Protein AF-A0A841F207-F1 (afdb_monomer_lite)

pLDDT: mean 71.04, std 16.85, range [29.72, 92.31]

Secondary structure (DSSP, 8-state):
--------EEEEE-TTS-EEEEEEEEEEEETTEEEEEEE-SS-EEEEEEEE-SS-EEEEEPPHHHHHHHHHHHT--SPEE----EEEEEEEEEEEEE-TTS-EEEEEE-SSS------HHHHTTTGGGG-

Structure (mmCIF, N/CA/C/O backbone):
data_AF-A0A841F207-F1
#
_entry.id   AF-A0A841F207-F1
#
loop_
_atom_site.group_PDB
_atom_site.id
_atom_site.type_symbol
_atom_site.label_atom_id
_atom_site.label_alt_id
_atom_site.label_comp_id
_atom_site.label_asym_id
_atom_site.label_entity_id
_atom_site.label_seq_id
_atom_site.pdbx_PDB_ins_code
_atom_site.Cartn_x
_atom_site.Cartn_y
_atom_site.Cartn_z
_atom_site.occupancy
_atom_site.B_iso_or_equiv
_atom_site.auth_seq_id
_atom_site.auth_comp_id
_atom_site.auth_asym_id
_atom_site.auth_atom_id
_atom_site.pdbx_PDB_model_num
ATOM 1 N N . MET A 1 1 ? -7.612 -12.388 -26.708 1.00 29.72 1 MET A N 1
ATOM 2 C CA . MET A 1 1 ? -6.702 -13.230 -25.901 1.00 29.72 1 MET A CA 1
ATOM 3 C C . MET A 1 1 ? -5.503 -12.346 -25.600 1.00 29.72 1 MET A C 1
ATOM 5 O O . MET A 1 1 ? -4.810 -12.011 -26.538 1.00 29.72 1 MET A O 1
ATOM 9 N N . GLY A 1 2 ? -5.261 -11.769 -24.435 1.00 37.12 2 GLY A N 1
ATOM 10 C CA . GLY A 1 2 ? -5.820 -11.915 -23.104 1.00 37.12 2 GLY A CA 1
ATOM 11 C C . GLY A 1 2 ? -4.661 -11.665 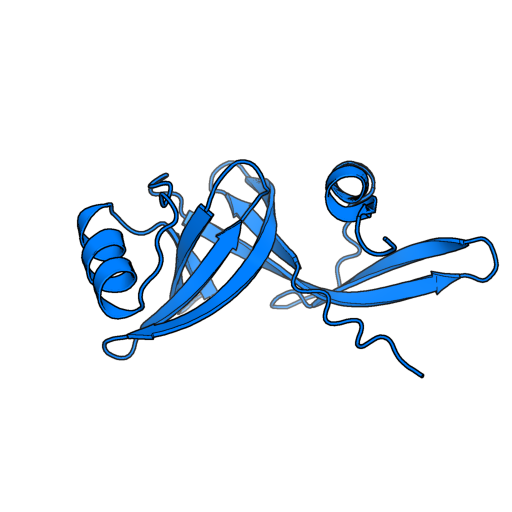-22.143 1.00 37.12 2 GLY A C 1
ATOM 12 O O . GLY A 1 2 ? -3.992 -12.616 -21.784 1.00 37.12 2 GLY A O 1
ATOM 13 N N . SER A 1 3 ? -4.407 -10.415 -21.762 1.00 33.59 3 SER A N 1
ATOM 14 C CA . SER A 1 3 ? -3.782 -10.111 -20.474 1.00 33.59 3 SER A CA 1
ATOM 15 C C . SER A 1 3 ? -4.273 -8.736 -20.032 1.00 33.59 3 SER A C 1
ATOM 17 O O . SER A 1 3 ? -4.023 -7.699 -20.643 1.00 33.59 3 SER A O 1
ATOM 19 N N . HIS A 1 4 ? -5.108 -8.744 -19.000 1.00 37.94 4 HIS A N 1
ATOM 20 C CA . HIS A 1 4 ? -5.429 -7.536 -18.269 1.00 37.94 4 HIS A CA 1
ATOM 21 C C . HIS A 1 4 ? -4.155 -7.139 -17.520 1.00 37.94 4 HIS A C 1
ATOM 23 O O . HIS A 1 4 ? -3.898 -7.682 -16.449 1.00 37.94 4 HIS A O 1
ATOM 29 N N . ASN A 1 5 ? -3.362 -6.217 -18.073 1.00 42.09 5 ASN A N 1
ATOM 30 C CA . ASN A 1 5 ? -2.309 -5.521 -17.329 1.00 42.09 5 ASN A CA 1
ATOM 31 C C . ASN A 1 5 ? -2.973 -4.667 -16.237 1.00 42.09 5 ASN A C 1
ATOM 33 O O . ASN A 1 5 ? -3.145 -3.461 -16.386 1.00 42.09 5 ASN A O 1
ATOM 37 N N . LYS A 1 6 ? -3.417 -5.300 -15.149 1.00 48.22 6 LYS A N 1
ATOM 38 C CA . LYS A 1 6 ? -3.763 -4.618 -13.903 1.00 48.22 6 LYS A CA 1
ATOM 39 C C . LYS A 1 6 ? -2.505 -4.580 -13.065 1.00 48.22 6 LYS A C 1
ATOM 41 O O . LYS A 1 6 ? -2.286 -5.433 -12.208 1.00 48.22 6 LYS A O 1
ATOM 46 N N . VAL A 1 7 ? -1.637 -3.635 -13.394 1.00 55.34 7 VAL A N 1
ATOM 47 C CA . VAL A 1 7 ? -0.453 -3.426 -12.584 1.00 55.34 7 VAL A CA 1
ATOM 48 C C . VAL A 1 7 ? -0.888 -2.689 -11.323 1.00 55.34 7 VAL A C 1
ATOM 50 O O . VAL A 1 7 ? -1.360 -1.562 -11.382 1.00 55.34 7 VAL A O 1
ATOM 53 N N . ASN A 1 8 ? -0.792 -3.373 -10.188 1.00 72.56 8 ASN A N 1
ATOM 54 C CA . ASN A 1 8 ? -1.279 -2.920 -8.889 1.00 72.56 8 ASN A CA 1
ATOM 55 C C . ASN A 1 8 ? -0.112 -2.425 -8.015 1.00 72.56 8 ASN A C 1
ATOM 57 O O . ASN A 1 8 ? -0.064 -2.768 -6.841 1.00 72.56 8 ASN A O 1
ATOM 61 N N . LEU A 1 9 ? 0.876 -1.705 -8.562 1.00 78.94 9 LEU A N 1
ATOM 62 C CA . LEU A 1 9 ? 2.000 -1.223 -7.746 1.00 78.94 9 LEU A CA 1
ATOM 63 C C . LEU A 1 9 ? 1.702 0.143 -7.132 1.00 78.94 9 LEU A C 1
ATOM 65 O O . LEU A 1 9 ? 1.203 1.056 -7.794 1.00 78.94 9 LEU A O 1
ATOM 69 N N . LEU A 1 10 ? 2.058 0.271 -5.863 1.00 82.50 10 LEU A N 1
ATOM 70 C CA . LEU A 1 10 ? 1.974 1.477 -5.065 1.00 82.50 10 LEU A CA 1
ATOM 71 C C . LEU A 1 10 ? 3.385 1.883 -4.655 1.00 82.50 10 LEU A C 1
ATOM 73 O O . LEU A 1 10 ? 4.078 1.137 -3.964 1.00 82.50 10 LEU A O 1
ATOM 77 N N . VAL A 1 11 ? 3.802 3.074 -5.073 1.00 81.38 11 VAL A N 1
ATOM 78 C CA . VAL A 1 11 ? 5.073 3.662 -4.653 1.00 81.38 11 VAL A CA 1
ATOM 79 C C . VAL A 1 11 ? 4.793 4.683 -3.565 1.00 81.38 11 VAL A C 1
ATOM 81 O O . VAL A 1 11 ? 4.019 5.629 -3.752 1.00 81.38 11 VAL A O 1
ATOM 84 N N . LEU A 1 12 ? 5.445 4.480 -2.430 1.00 85.06 12 LEU A N 1
ATOM 85 C CA . LEU A 1 12 ? 5.332 5.283 -1.225 1.00 85.06 12 LEU A CA 1
ATOM 86 C C . LEU A 1 12 ? 6.692 5.875 -0.865 1.00 85.06 12 LEU A C 1
ATOM 88 O O . LEU A 1 12 ? 7.734 5.317 -1.203 1.00 85.06 12 LEU A O 1
ATOM 92 N N . ILE A 1 13 ? 6.682 7.010 -0.177 1.00 84.81 13 ILE A N 1
ATOM 93 C CA . ILE A 1 13 ? 7.858 7.558 0.497 1.00 84.81 13 ILE A CA 1
ATOM 94 C C . ILE A 1 13 ? 7.565 7.573 1.988 1.00 84.81 13 ILE A C 1
ATOM 96 O O . ILE A 1 13 ? 6.526 8.093 2.400 1.00 84.81 13 ILE A O 1
ATOM 100 N N . ASP A 1 14 ? 8.468 6.994 2.771 1.00 86.31 14 ASP A N 1
ATOM 101 C CA . ASP A 1 14 ? 8.408 7.061 4.227 1.00 86.31 14 ASP A CA 1
ATOM 102 C C . ASP A 1 14 ? 8.900 8.416 4.770 1.00 86.31 14 ASP A C 1
ATOM 104 O O . ASP A 1 14 ? 9.304 9.326 4.037 1.00 86.31 14 ASP A O 1
ATOM 108 N N . GLU A 1 15 ? 8.860 8.560 6.090 1.00 82.88 15 GLU A N 1
ATOM 109 C CA . GLU A 1 15 ? 9.312 9.757 6.802 1.00 82.88 15 GLU A CA 1
ATOM 110 C C . GLU A 1 15 ? 10.805 10.084 6.618 1.00 82.88 15 GLU A C 1
ATOM 112 O O . GLU A 1 15 ? 11.211 11.228 6.837 1.00 82.88 15 GLU A O 1
ATOM 117 N N . TRP A 1 16 ? 11.623 9.126 6.175 1.00 85.75 16 TRP A N 1
ATOM 118 C CA . TRP A 1 16 ? 13.055 9.307 5.925 1.00 85.75 16 TRP A CA 1
ATOM 119 C C . TRP A 1 16 ? 13.365 9.590 4.454 1.00 85.75 16 TRP A C 1
ATOM 121 O O . TRP A 1 16 ? 14.530 9.580 4.053 1.00 85.75 16 TRP A O 1
ATOM 131 N N . LEU A 1 17 ? 12.336 9.883 3.650 1.00 79.81 17 LEU A N 1
ATOM 132 C CA . LEU A 1 17 ? 12.433 10.122 2.209 1.00 79.81 17 LEU A CA 1
ATOM 133 C C . LEU A 1 17 ? 12.889 8.887 1.415 1.00 79.81 17 LEU A C 1
ATOM 135 O O . LEU A 1 17 ? 13.342 9.014 0.274 1.00 79.81 17 LEU A O 1
ATOM 139 N N . ILE A 1 18 ? 12.753 7.690 1.989 1.00 81.75 18 ILE A N 1
ATOM 140 C CA . ILE A 1 18 ? 13.100 6.441 1.319 1.00 81.75 18 ILE A CA 1
ATOM 141 C C . ILE A 1 18 ? 11.883 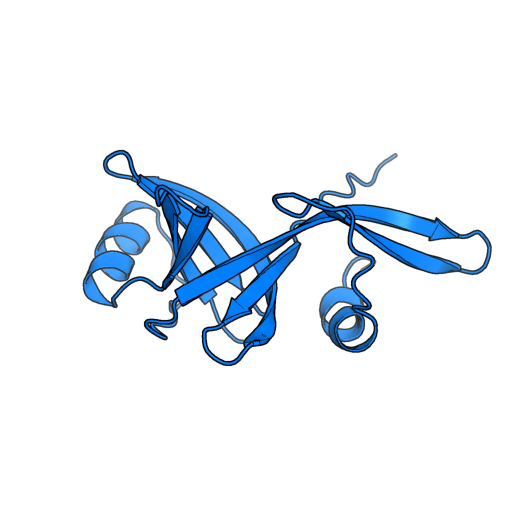5.951 0.539 1.00 81.75 18 ILE A C 1
ATOM 143 O O . ILE A 1 18 ? 10.766 5.872 1.052 1.00 81.75 18 ILE A O 1
ATOM 147 N N . ARG A 1 19 ? 12.110 5.611 -0.733 1.00 83.38 19 ARG A N 1
ATOM 148 C CA . ARG A 1 19 ? 11.075 5.036 -1.594 1.00 83.38 19 ARG A CA 1
ATOM 149 C C . ARG A 1 19 ? 10.845 3.572 -1.240 1.00 83.38 19 ARG A C 1
ATOM 151 O O . ARG A 1 19 ? 11.789 2.787 -1.163 1.00 83.38 19 ARG A O 1
ATOM 158 N N . LYS A 1 20 ? 9.576 3.219 -1.089 1.00 84.31 20 LYS A N 1
ATOM 159 C CA . LYS A 1 20 ? 9.075 1.865 -0.881 1.00 84.31 20 LYS A CA 1
ATOM 160 C C . LYS A 1 20 ? 8.132 1.519 -2.022 1.00 84.31 20 LYS A C 1
ATOM 162 O O . LYS A 1 20 ? 7.341 2.359 -2.453 1.00 84.31 20 LYS A O 1
ATOM 167 N N . VAL A 1 21 ? 8.238 0.300 -2.528 1.00 83.12 21 VAL A N 1
ATOM 168 C CA . VAL A 1 21 ? 7.396 -0.198 -3.613 1.00 83.12 21 VAL A CA 1
ATOM 169 C C . VAL A 1 21 ? 6.636 -1.384 -3.073 1.00 83.12 21 VAL A C 1
ATOM 171 O O . VAL A 1 21 ? 7.242 -2.334 -2.596 1.00 83.12 21 VAL A O 1
ATOM 174 N N . PHE A 1 22 ? 5.319 -1.316 -3.169 1.00 86.19 22 PHE A N 1
ATOM 175 C CA . PHE A 1 22 ? 4.447 -2.392 -2.751 1.00 86.19 22 PHE A CA 1
ATOM 176 C C . PHE A 1 22 ? 3.536 -2.814 -3.890 1.00 86.19 22 PHE A C 1
ATOM 178 O O . PHE A 1 22 ? 3.190 -2.020 -4.767 1.00 86.19 22 PHE A O 1
ATOM 185 N N . ARG A 1 23 ? 3.063 -4.051 -3.830 1.00 84.94 23 ARG A N 1
ATOM 186 C CA . ARG A 1 23 ? 1.900 -4.510 -4.574 1.00 84.94 23 ARG A CA 1
ATOM 187 C C . ARG A 1 23 ? 0.650 -4.319 -3.728 1.00 84.94 23 ARG A C 1
ATOM 189 O O . ARG A 1 23 ? 0.628 -4.665 -2.556 1.00 84.94 23 ARG A O 1
ATOM 196 N N . ILE A 1 24 ? -0.410 -3.807 -4.338 1.00 84.12 24 ILE A N 1
ATOM 197 C CA . ILE A 1 24 ? -1.740 -3.741 -3.746 1.00 84.12 24 ILE A CA 1
ATOM 198 C C . ILE A 1 24 ? -2.397 -5.106 -3.917 1.00 84.12 24 ILE A C 1
ATOM 200 O O . ILE A 1 24 ? -2.691 -5.532 -5.041 1.00 84.12 24 ILE A O 1
ATOM 204 N N . ASP A 1 25 ? -2.640 -5.769 -2.792 1.00 84.88 25 ASP A N 1
ATOM 205 C CA . ASP A 1 25 ? -3.397 -7.014 -2.744 1.00 84.88 25 ASP A CA 1
ATOM 206 C C . ASP A 1 25 ? -4.901 -6.726 -2.758 1.00 84.88 25 ASP A C 1
ATOM 208 O O . ASP A 1 25 ? -5.648 -7.250 -3.589 1.00 84.88 25 ASP A O 1
ATOM 212 N N . ARG A 1 26 ? -5.353 -5.826 -1.873 1.00 83.69 26 ARG A N 1
ATOM 213 C CA . ARG A 1 26 ? -6.782 -5.585 -1.661 1.00 83.69 26 ARG A CA 1
ATOM 214 C C . ARG A 1 26 ? -7.084 -4.160 -1.217 1.00 83.69 26 ARG A C 1
ATOM 216 O O . ARG A 1 26 ? -6.381 -3.586 -0.394 1.00 83.69 26 ARG A O 1
ATOM 223 N N . TYR A 1 27 ? -8.203 -3.628 -1.705 1.00 84.06 27 TYR A N 1
ATOM 224 C CA . TYR A 1 27 ? -8.831 -2.420 -1.166 1.00 84.06 27 TYR A CA 1
ATOM 225 C C . TYR A 1 27 ? -9.950 -2.808 -0.204 1.00 84.06 27 TYR A C 1
ATOM 227 O O . TYR A 1 27 ? -10.770 -3.673 -0.518 1.00 84.06 27 TYR A O 1
ATOM 235 N N . ILE A 1 28 ? -9.997 -2.165 0.957 1.00 84.31 28 ILE A N 1
ATOM 236 C CA . ILE A 1 28 ? -10.917 -2.497 2.046 1.00 84.31 28 ILE A CA 1
ATOM 237 C C . ILE A 1 28 ? -11.628 -1.216 2.490 1.00 84.31 28 ILE A C 1
ATOM 239 O O . ILE A 1 28 ? -11.012 -0.159 2.615 1.00 84.31 28 ILE A O 1
ATOM 243 N N . SER A 1 29 ? -12.935 -1.300 2.742 1.00 82.38 29 SER A N 1
ATOM 244 C CA . SER A 1 29 ? -13.706 -0.220 3.363 1.00 82.38 29 SER A CA 1
ATOM 245 C C . SER A 1 29 ? -14.292 -0.714 4.679 1.00 82.38 29 SER A C 1
ATOM 247 O O . SER A 1 29 ? -14.980 -1.734 4.705 1.00 82.38 29 SER A O 1
ATOM 249 N N . TYR A 1 30 ? -14.000 -0.008 5.771 1.00 82.69 30 TYR A N 1
ATOM 250 C CA . TYR A 1 30 ? -14.436 -0.376 7.119 1.00 82.69 30 TYR A CA 1
ATOM 251 C C . TYR A 1 30 ? -14.690 0.876 7.961 1.00 82.69 30 TYR A C 1
ATOM 253 O O . TYR A 1 30 ? -13.880 1.798 7.948 1.00 82.69 30 TYR A O 1
ATOM 261 N N . LYS A 1 31 ? -15.827 0.937 8.671 1.00 85.75 31 LYS A N 1
ATOM 262 C CA . LYS A 1 31 ? -16.232 2.076 9.529 1.00 85.75 31 LYS A CA 1
ATOM 263 C C . LYS A 1 31 ? -16.034 3.467 8.881 1.00 85.75 31 LYS A C 1
ATOM 265 O O . LYS A 1 31 ? -15.575 4.396 9.534 1.00 85.75 31 LYS A O 1
ATOM 270 N N . ASN A 1 32 ? -16.408 3.622 7.607 1.00 81.56 32 ASN A N 1
ATOM 271 C CA . ASN A 1 32 ? -16.232 4.851 6.804 1.00 81.56 32 ASN A CA 1
ATOM 272 C C . ASN A 1 32 ? -14.773 5.261 6.519 1.00 81.56 32 ASN A C 1
ATOM 274 O O . ASN A 1 32 ? -14.534 6.362 6.029 1.00 81.56 32 ASN A O 1
ATOM 278 N N . CYS A 1 33 ? -13.813 4.377 6.771 1.00 79.62 33 CYS A N 1
ATOM 279 C CA . CYS A 1 33 ? -12.414 4.542 6.401 1.00 79.62 33 CYS A CA 1
ATOM 280 C C . CYS A 1 33 ? -12.069 3.654 5.196 1.00 79.62 33 CYS A C 1
ATOM 282 O O . CYS A 1 33 ? -12.710 2.624 4.951 1.00 79.62 33 CYS A O 1
ATOM 284 N N . PHE A 1 34 ? -11.039 4.059 4.452 1.00 84.19 34 PHE A N 1
ATOM 285 C CA . PHE A 1 34 ? -10.474 3.291 3.345 1.00 84.19 34 PHE A CA 1
ATOM 286 C C . PHE A 1 34 ? -9.107 2.752 3.739 1.00 84.19 34 PHE A C 1
ATOM 288 O O . PHE A 1 34 ? -8.272 3.488 4.266 1.00 84.19 34 PHE A O 1
ATOM 295 N N . PHE A 1 35 ? -8.887 1.477 3.448 1.00 86.81 35 PHE A N 1
ATOM 296 C CA . PHE A 1 35 ? -7.648 0.779 3.733 1.00 86.81 35 PHE A CA 1
ATOM 297 C C . PHE A 1 35 ? -7.147 0.061 2.486 1.00 86.81 35 PHE A C 1
ATOM 299 O O . PHE A 1 35 ? -7.920 -0.300 1.591 1.00 86.81 35 PHE A O 1
ATOM 306 N N . ILE A 1 36 ? -5.842 -0.152 2.445 1.00 88.88 36 ILE A N 1
ATOM 307 C CA . ILE A 1 36 ? -5.149 -0.856 1.380 1.00 88.88 36 ILE A CA 1
ATOM 308 C C . ILE A 1 36 ? -4.263 -1.902 2.041 1.00 88.88 36 ILE A C 1
ATOM 310 O O . ILE A 1 36 ? -3.386 -1.559 2.830 1.00 88.88 36 ILE A O 1
ATOM 314 N N . LEU A 1 37 ? -4.512 -3.169 1.725 1.00 89.25 37 LEU A N 1
ATOM 315 C CA . LEU A 1 37 ? -3.581 -4.244 2.026 1.00 89.25 37 LEU A CA 1
ATOM 316 C C . LEU A 1 37 ? -2.519 -4.255 0.933 1.00 89.25 37 LEU A C 1
ATOM 318 O O . LEU A 1 37 ? -2.843 -4.389 -0.255 1.00 89.25 37 LEU A O 1
ATOM 322 N N . VAL A 1 38 ? -1.270 -4.107 1.345 1.00 90.38 38 VAL A N 1
ATOM 323 C CA . VAL A 1 38 ? -0.118 -4.082 0.456 1.00 90.38 38 VAL A CA 1
ATOM 324 C C . VAL A 1 38 ? 0.892 -5.153 0.848 1.00 90.38 38 VAL A C 1
ATOM 326 O O . VAL A 1 38 ? 0.864 -5.655 1.968 1.00 90.38 38 VAL A O 1
ATOM 329 N N . THR A 1 39 ? 1.767 -5.524 -0.079 1.00 87.25 39 THR A N 1
ATOM 330 C CA . THR A 1 39 ? 2.833 -6.500 0.160 1.00 87.25 39 THR A CA 1
ATOM 331 C C . THR A 1 39 ? 4.093 -6.152 -0.618 1.00 87.25 39 THR A C 1
ATOM 333 O O . THR A 1 39 ? 4.018 -5.604 -1.720 1.00 87.25 39 THR A O 1
ATOM 336 N N . ASP A 1 40 ? 5.240 -6.474 -0.037 1.00 82.62 40 ASP A N 1
ATOM 337 C CA . ASP A 1 40 ? 6.570 -6.425 -0.646 1.00 82.62 40 ASP A CA 1
ATOM 338 C C . ASP A 1 40 ? 7.185 -7.828 -0.813 1.00 82.62 40 ASP A C 1
ATOM 340 O O . ASP A 1 40 ? 8.400 -7.958 -0.891 1.00 82.62 40 ASP A O 1
ATOM 344 N N . GLU A 1 41 ? 6.341 -8.870 -0.882 1.00 75.19 41 GLU A N 1
ATOM 345 C CA . GLU A 1 41 ? 6.678 -10.308 -0.984 1.00 75.19 41 GLU A CA 1
ATOM 346 C C . GLU A 1 41 ? 7.215 -10.947 0.297 1.00 75.19 41 GLU A C 1
ATOM 348 O O . GLU A 1 41 ? 6.925 -12.114 0.562 1.00 75.19 41 GLU A O 1
ATOM 353 N N . GLU A 1 42 ? 7.932 -10.189 1.122 1.00 79.06 42 GLU A N 1
ATOM 354 C CA . GLU A 1 42 ? 8.383 -10.652 2.435 1.00 79.06 42 GLU A CA 1
ATOM 355 C C . GLU A 1 42 ? 7.286 -10.509 3.490 1.00 79.06 42 GLU A C 1
ATOM 357 O O . GLU A 1 42 ? 7.202 -11.311 4.423 1.00 79.06 42 GLU A O 1
ATOM 362 N N . SER A 1 43 ? 6.434 -9.492 3.349 1.00 85.75 43 SER A N 1
ATOM 363 C CA . SER A 1 43 ? 5.423 -9.180 4.345 1.00 85.75 43 SER A CA 1
ATOM 364 C C . SER A 1 43 ? 4.166 -8.537 3.777 1.00 85.75 43 SER A C 1
ATOM 366 O O . SER A 1 43 ? 4.123 -8.080 2.632 1.00 85.75 43 SER A O 1
ATOM 368 N N . PHE A 1 44 ? 3.115 -8.519 4.596 1.00 89.44 44 PHE A N 1
ATOM 369 C CA . PHE A 1 44 ? 1.891 -7.778 4.326 1.00 89.44 44 PHE A CA 1
ATOM 370 C C . PHE A 1 44 ? 1.795 -6.588 5.264 1.00 89.44 44 PHE A C 1
ATOM 372 O O . PHE A 1 44 ? 2.132 -6.692 6.434 1.00 89.44 44 PHE A O 1
ATOM 379 N N . GLU A 1 45 ? 1.280 -5.469 4.781 1.00 92.31 45 GLU A N 1
ATOM 380 C CA . GLU A 1 45 ? 1.039 -4.285 5.595 1.00 92.31 45 GLU A CA 1
ATOM 381 C C . GLU A 1 45 ? -0.342 -3.720 5.276 1.00 92.31 45 GLU A C 1
ATOM 383 O O . GLU A 1 45 ? -0.774 -3.678 4.121 1.00 92.31 45 GLU A O 1
ATOM 388 N N . LEU A 1 46 ? -1.065 -3.303 6.315 1.00 92.00 46 LEU A N 1
ATOM 389 C CA . LEU A 1 46 ? -2.389 -2.715 6.171 1.00 92.00 46 LEU A CA 1
ATOM 390 C C . LEU A 1 46 ? -2.298 -1.210 6.408 1.00 92.00 46 LEU A C 1
ATOM 392 O O . LEU A 1 46 ? -1.989 -0.753 7.510 1.00 92.00 46 LEU A O 1
ATOM 396 N N . LEU A 1 47 ? -2.580 -0.446 5.356 1.00 92.19 47 LEU A N 1
ATOM 397 C CA . LEU A 1 47 ? -2.447 1.004 5.336 1.00 92.19 47 LEU A CA 1
ATOM 398 C C . LEU A 1 47 ? -3.821 1.669 5.331 1.00 92.19 47 LEU A C 1
ATOM 400 O O . LEU A 1 47 ? -4.668 1.328 4.507 1.00 92.19 47 LEU A O 1
ATOM 404 N N . ARG A 1 48 ? -4.045 2.657 6.198 1.00 90.38 48 ARG A N 1
ATOM 405 C CA . ARG A 1 48 ? -5.239 3.516 6.184 1.00 90.38 48 ARG A CA 1
ATOM 406 C C . ARG A 1 48 ? -4.980 4.780 5.379 1.00 90.38 48 ARG A C 1
ATOM 408 O O . ARG A 1 48 ? -3.984 5.458 5.609 1.00 90.38 48 ARG A O 1
ATOM 415 N N . LEU A 1 49 ? -5.905 5.125 4.488 1.00 85.19 49 LEU A N 1
ATOM 416 C CA . LEU A 1 49 ? -5.901 6.410 3.798 1.00 85.19 49 LEU A CA 1
ATOM 417 C C . LEU A 1 49 ? -6.384 7.511 4.749 1.00 85.19 49 LEU A C 1
ATOM 419 O O . LEU A 1 49 ? -7.531 7.490 5.201 1.00 85.19 49 LEU A O 1
ATOM 423 N N . GLU A 1 50 ? -5.527 8.492 5.006 1.00 82.81 50 GLU A N 1
ATOM 424 C CA . GLU A 1 50 ? -5.851 9.706 5.747 1.00 82.81 50 GLU A CA 1
ATOM 425 C C . GLU A 1 50 ? -5.801 10.913 4.806 1.00 82.81 50 GLU A C 1
ATOM 427 O O . GLU A 1 50 ? -4.766 11.241 4.224 1.00 82.81 50 GLU A O 1
ATOM 432 N N . CYS A 1 51 ? -6.937 11.594 4.658 1.00 66.31 51 CYS A N 1
ATOM 433 C CA . CYS A 1 51 ? -7.005 12.854 3.927 1.00 66.31 51 CYS A CA 1
ATOM 434 C C . CYS A 1 51 ? -6.725 14.005 4.900 1.00 66.31 51 CYS A C 1
ATOM 436 O O . CYS A 1 51 ? -7.567 14.325 5.742 1.00 66.31 51 CYS A O 1
ATOM 438 N N . SER A 1 52 ? -5.559 14.637 4.782 1.00 62.94 52 SER A N 1
ATOM 439 C CA . SER A 1 52 ? -5.281 15.912 5.448 1.00 62.94 52 SER A CA 1
ATOM 440 C C . SER A 1 52 ? -5.620 17.088 4.524 1.00 62.94 52 SER A C 1
ATOM 442 O O . SER A 1 52 ? -5.854 16.908 3.329 1.00 62.94 52 SER A O 1
ATOM 444 N N . GLN A 1 53 ? -5.644 18.310 5.064 1.00 52.34 53 GLN A N 1
ATOM 445 C CA . GLN A 1 53 ? -5.890 19.522 4.266 1.00 52.34 53 GLN A CA 1
ATOM 446 C C . GLN A 1 53 ? -4.808 19.767 3.198 1.00 52.34 53 GLN A C 1
ATOM 448 O O . GLN A 1 53 ? -5.076 20.458 2.218 1.00 52.34 53 GLN A O 1
ATOM 453 N N . GLU A 1 54 ? -3.612 19.197 3.374 1.00 54.50 54 GLU A N 1
ATOM 454 C CA . GLU A 1 54 ? -2.446 19.461 2.524 1.00 54.50 54 GLU A CA 1
ATOM 455 C C . GLU A 1 54 ? -2.049 18.264 1.646 1.00 54.50 54 GLU A C 1
ATOM 457 O O . GLU A 1 54 ? -1.449 18.455 0.590 1.00 54.50 54 GLU A O 1
ATOM 462 N N . SER A 1 55 ? -2.382 17.028 2.041 1.00 63.53 55 SER A N 1
ATOM 463 C CA . SER A 1 55 ? -2.060 15.825 1.260 1.00 63.53 55 SER A CA 1
ATOM 464 C C . SER A 1 55 ? -2.846 14.575 1.681 1.00 63.53 55 SER A C 1
ATOM 466 O O . SER A 1 55 ? -3.349 14.478 2.804 1.00 63.53 55 SER A O 1
ATOM 468 N N . ASN A 1 56 ? -2.921 13.603 0.768 1.00 68.25 56 ASN A N 1
ATOM 469 C CA . ASN A 1 56 ? -3.367 12.244 1.070 1.00 68.25 56 ASN A CA 1
ATOM 470 C C . ASN A 1 56 ? -2.169 11.422 1.560 1.00 68.25 56 ASN A C 1
ATOM 472 O O . ASN A 1 56 ? -1.188 11.256 0.826 1.00 68.25 56 ASN A O 1
ATOM 476 N N . GLU A 1 57 ? -2.269 10.883 2.767 1.00 81.25 57 GLU A N 1
ATOM 477 C CA . GLU A 1 57 ? -1.236 10.054 3.385 1.00 81.25 57 GLU A CA 1
ATOM 478 C C . GLU A 1 57 ? -1.778 8.651 3.658 1.00 81.25 57 GLU A C 1
ATOM 480 O O . GLU A 1 57 ? -2.984 8.436 3.789 1.00 81.25 57 GLU A O 1
ATOM 485 N N . LEU A 1 58 ? -0.874 7.680 3.692 1.00 87.88 58 LEU A N 1
ATOM 486 C CA . LEU A 1 58 ? -1.169 6.298 4.035 1.00 87.88 58 LEU A CA 1
ATOM 487 C C . LEU A 1 58 ? -0.442 5.964 5.330 1.00 87.88 58 LEU A C 1
ATOM 489 O O . LEU A 1 58 ? 0.756 6.201 5.445 1.00 87.88 58 LEU A O 1
ATOM 493 N N . VAL A 1 59 ? -1.164 5.445 6.313 1.00 89.62 59 VAL A N 1
ATOM 494 C CA . VAL A 1 59 ? -0.626 5.195 7.654 1.00 89.62 59 VAL A CA 1
ATOM 495 C C . VAL A 1 59 ? -0.731 3.713 7.968 1.00 89.62 59 VAL A C 1
ATOM 497 O O . VAL A 1 59 ? -1.817 3.144 7.843 1.00 89.62 59 VAL A O 1
ATOM 500 N N . SER A 1 60 ? 0.376 3.096 8.379 1.00 91.81 60 SER A N 1
ATOM 501 C CA . SER A 1 60 ? 0.380 1.734 8.916 1.00 91.81 60 SER A CA 1
ATOM 502 C C . SER A 1 60 ? -0.542 1.654 10.117 1.00 91.81 60 SER A C 1
ATOM 504 O O . SER A 1 60 ? -0.465 2.473 11.034 1.00 91.81 60 SER A O 1
ATOM 506 N N . LEU A 1 61 ? -1.374 0.621 10.147 1.00 89.50 61 LEU A N 1
ATOM 507 C CA . LEU A 1 61 ? -2.201 0.357 11.312 1.00 89.50 61 LEU A CA 1
ATOM 508 C C . LEU A 1 61 ? -1.395 -0.177 12.492 1.00 89.50 61 LEU A C 1
ATOM 510 O O . LEU A 1 61 ? -0.344 -0.806 12.335 1.00 89.50 61 LEU A O 1
ATOM 514 N N . SER A 1 62 ? -1.941 0.067 13.681 1.00 88.75 62 SER A N 1
ATOM 515 C CA . SER A 1 62 ? -1.553 -0.646 14.892 1.00 88.75 62 SER A CA 1
ATOM 516 C C . SER A 1 62 ? -1.965 -2.123 14.819 1.00 88.75 62 SER A C 1
ATOM 518 O O . SER A 1 62 ? -2.840 -2.493 14.034 1.00 88.75 62 SER A O 1
ATOM 520 N N . ALA A 1 63 ? -1.355 -2.963 15.660 1.00 87.25 63 ALA A N 1
ATOM 521 C CA . ALA A 1 63 ? -1.684 -4.388 15.731 1.00 87.25 63 ALA A CA 1
ATOM 522 C C . ALA A 1 63 ? -3.167 -4.633 16.049 1.00 87.25 63 ALA A C 1
ATOM 524 O O . ALA A 1 63 ? -3.830 -5.396 15.357 1.00 87.25 63 ALA A O 1
ATOM 525 N N . GLU A 1 64 ? -3.707 -3.907 17.030 1.00 88.12 64 GLU A N 1
ATOM 526 C CA . GLU A 1 64 ? -5.108 -4.024 17.451 1.00 88.12 64 GLU A CA 1
ATOM 527 C C . GLU A 1 64 ? -6.090 -3.665 16.320 1.00 88.12 64 GLU A C 1
ATOM 529 O O . GLU A 1 64 ? -7.031 -4.412 16.050 1.00 88.12 64 GLU A O 1
ATOM 534 N N . GLU A 1 65 ? -5.860 -2.552 15.612 1.00 87.25 65 GLU A N 1
ATOM 535 C CA . GLU A 1 65 ? -6.710 -2.150 14.481 1.00 87.25 65 GLU A CA 1
ATOM 536 C C . GLU A 1 65 ? -6.607 -3.133 13.309 1.00 87.25 65 GLU A C 1
ATOM 538 O O . GLU A 1 65 ? -7.603 -3.409 12.636 1.00 87.25 65 GLU A O 1
ATOM 543 N N . ALA A 1 66 ? -5.406 -3.652 13.047 1.00 87.69 66 ALA A N 1
ATOM 544 C CA . ALA A 1 66 ? -5.196 -4.627 11.991 1.00 87.69 66 ALA A CA 1
ATOM 545 C C . ALA A 1 66 ? -5.914 -5.945 12.304 1.00 87.69 66 ALA A C 1
ATOM 547 O O . ALA A 1 66 ? -6.644 -6.421 11.442 1.00 87.69 66 ALA A O 1
ATOM 548 N N . GLU A 1 67 ? -5.788 -6.483 13.520 1.00 87.81 67 GLU A N 1
ATOM 549 C CA . GLU A 1 67 ? -6.486 -7.699 13.963 1.00 87.81 67 GLU A CA 1
ATOM 550 C C . GLU A 1 67 ? -8.013 -7.567 13.870 1.00 87.81 67 GLU A C 1
ATOM 552 O O . GLU A 1 67 ? -8.699 -8.489 13.412 1.00 87.81 67 GLU A O 1
ATOM 557 N N . GLU A 1 68 ? -8.569 -6.411 14.254 1.00 88.25 68 GLU A N 1
ATOM 558 C CA . GLU A 1 68 ? -10.009 -6.154 14.129 1.00 88.25 68 GLU A CA 1
ATOM 559 C C . GLU A 1 68 ? -10.463 -6.266 12.665 1.00 88.25 68 GLU A C 1
ATOM 561 O O . GLU A 1 68 ? -11.501 -6.860 12.363 1.00 88.25 68 GLU A O 1
ATOM 566 N N . ILE A 1 69 ? -9.677 -5.717 11.738 1.00 86.88 69 ILE A N 1
ATOM 567 C CA . ILE A 1 69 ? -10.016 -5.717 10.316 1.00 86.88 69 ILE A CA 1
ATOM 568 C C . ILE A 1 69 ? -9.779 -7.096 9.698 1.00 86.88 69 ILE A C 1
ATOM 570 O O . ILE A 1 69 ? -10.670 -7.599 9.012 1.00 86.88 69 ILE A O 1
ATOM 574 N N . THR A 1 70 ? -8.619 -7.719 9.930 1.00 86.44 70 THR A N 1
ATOM 575 C CA . THR A 1 70 ? -8.226 -8.996 9.310 1.00 86.44 70 THR A CA 1
ATOM 576 C C . THR A 1 70 ? -9.130 -10.144 9.737 1.00 86.44 70 THR A C 1
ATOM 578 O O . THR A 1 70 ? -9.544 -10.927 8.879 1.00 86.44 70 THR A O 1
ATOM 581 N N . SER A 1 71 ? -9.524 -10.195 11.014 1.00 84.69 71 SER A N 1
ATOM 582 C CA . SER A 1 71 ? -10.463 -11.198 11.532 1.00 84.69 71 SER A CA 1
ATOM 583 C C . SER A 1 71 ? -11.845 -11.110 10.878 1.00 84.69 71 SER A C 1
ATOM 585 O O . SER A 1 71 ? -12.480 -12.133 10.622 1.00 84.69 71 SER A O 1
ATOM 587 N N . LEU A 1 72 ? -12.301 -9.899 10.547 1.00 78.81 72 LEU A N 1
ATOM 588 C CA . LEU A 1 72 ? -13.599 -9.669 9.915 1.00 78.81 72 LEU A CA 1
ATOM 589 C C . LEU A 1 72 ? -13.604 -10.042 8.424 1.00 78.81 72 LEU A C 1
ATOM 591 O O . LEU A 1 72 ? -14.608 -10.540 7.914 1.00 78.81 72 LEU A O 1
ATOM 595 N N . ILE A 1 73 ? -12.502 -9.786 7.716 1.00 75.38 73 ILE A N 1
ATOM 596 C CA . ILE A 1 73 ? -12.407 -9.985 6.258 1.00 75.38 73 ILE A CA 1
ATOM 597 C C . ILE A 1 73 ? -11.700 -11.282 5.847 1.00 75.38 73 ILE A C 1
ATOM 599 O O . ILE A 1 73 ? -11.545 -11.528 4.647 1.00 75.38 73 ILE A O 1
ATOM 603 N N . GLY A 1 74 ? -11.298 -12.106 6.819 1.00 77.62 74 GLY A N 1
ATOM 604 C CA . GLY A 1 74 ? -10.681 -13.413 6.592 1.00 77.62 74 GLY A CA 1
ATOM 6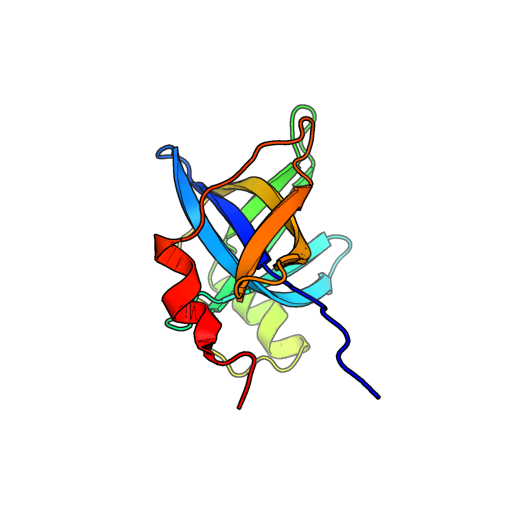05 C C . GLY A 1 74 ? -9.305 -13.321 5.934 1.00 77.62 74 GLY A C 1
ATOM 606 O O . GLY A 1 74 ? -9.019 -14.077 5.009 1.00 77.62 74 GLY A O 1
ATOM 607 N N . ILE A 1 75 ? -8.485 -12.353 6.349 1.00 78.25 75 ILE A N 1
ATOM 608 C CA . ILE A 1 75 ? -7.059 -12.322 5.992 1.00 78.25 75 ILE A CA 1
ATOM 609 C C . ILE A 1 75 ? -6.334 -13.241 6.974 1.00 78.25 75 ILE A C 1
ATOM 611 O O . ILE A 1 75 ? -6.371 -13.004 8.177 1.00 78.25 75 ILE A O 1
ATOM 615 N N . GLU A 1 76 ? -5.698 -14.287 6.449 1.00 75.50 76 GLU A N 1
ATOM 616 C CA . GLU A 1 76 ? -4.923 -15.266 7.228 1.00 75.50 76 GLU A CA 1
ATOM 617 C C . GLU A 1 76 ? -3.423 -14.922 7.271 1.00 75.50 76 GLU A C 1
ATOM 619 O O . GLU A 1 76 ? -2.641 -15.629 7.897 1.00 75.50 76 GLU A O 1
ATOM 624 N N . GLN A 1 77 ? -3.013 -13.857 6.577 1.00 78.75 77 GLN A N 1
ATOM 625 C CA . GLN A 1 77 ? -1.631 -13.396 6.513 1.00 78.75 77 GLN A CA 1
ATOM 626 C C . GLN A 1 77 ? -1.243 -12.586 7.754 1.00 78.75 77 GLN A C 1
ATOM 628 O O . GLN A 1 77 ? -2.015 -11.744 8.217 1.00 78.75 77 GLN A O 1
ATOM 633 N N . ASP A 1 78 ? -0.007 -12.779 8.218 1.00 82.50 78 ASP A N 1
ATOM 634 C CA . ASP A 1 78 ? 0.593 -11.932 9.246 1.00 82.50 78 ASP A CA 1
ATOM 635 C C . ASP A 1 78 ? 0.796 -10.515 8.695 1.00 82.50 78 ASP A C 1
ATOM 637 O O . ASP A 1 78 ? 1.476 -10.306 7.685 1.00 82.50 78 ASP A O 1
ATOM 641 N N . ILE A 1 79 ? 0.179 -9.536 9.357 1.00 87.56 79 ILE A N 1
ATOM 642 C CA . ILE A 1 79 ? 0.297 -8.123 9.003 1.00 87.56 79 ILE A CA 1
ATOM 643 C C . ILE A 1 79 ? 1.434 -7.508 9.813 1.00 87.56 79 ILE A C 1
ATOM 645 O O . ILE A 1 79 ? 1.426 -7.533 11.038 1.00 87.56 79 ILE A O 1
ATOM 649 N N . ASN A 1 80 ? 2.401 -6.907 9.133 1.00 86.69 80 ASN A N 1
ATOM 650 C CA . ASN A 1 80 ? 3.431 -6.096 9.750 1.00 86.69 80 ASN A CA 1
ATOM 651 C C . ASN A 1 80 ? 2.846 -4.782 10.273 1.00 86.69 80 ASN A C 1
ATOM 653 O O . ASN A 1 80 ? 2.040 -4.114 9.622 1.00 86.69 80 ASN A O 1
ATOM 657 N N . HIS A 1 81 ? 3.308 -4.392 11.459 1.00 80.69 81 HIS A N 1
ATOM 658 C CA . HIS A 1 81 ? 2.886 -3.175 12.148 1.00 80.69 81 HIS A CA 1
ATOM 659 C C . HIS A 1 81 ? 4.085 -2.253 12.309 1.00 80.69 81 HIS A C 1
ATOM 661 O O . HIS A 1 81 ? 4.695 -2.171 13.376 1.00 80.69 81 HIS A O 1
ATOM 667 N N . THR A 1 82 ? 4.460 -1.579 11.227 1.00 82.12 82 THR A N 1
ATOM 668 C CA . THR A 1 82 ? 5.634 -0.702 11.241 1.00 82.12 82 THR A CA 1
ATOM 669 C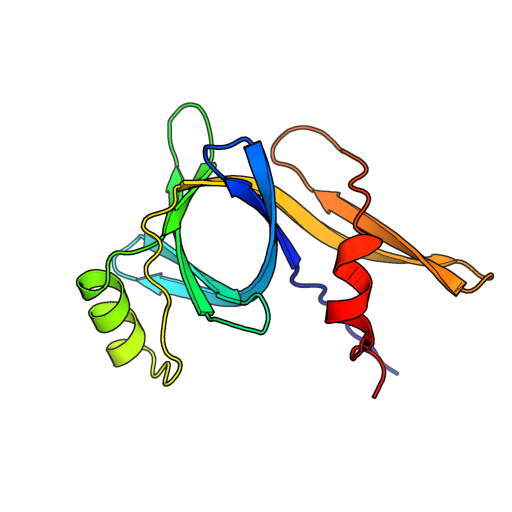 C . THR A 1 82 ? 5.347 0.636 11.928 1.00 82.12 82 THR A C 1
ATOM 671 O O . THR A 1 82 ? 6.280 1.329 12.321 1.00 82.12 82 THR A O 1
ATOM 674 N N . GLN A 1 83 ? 4.062 0.997 12.075 1.00 81.00 83 GLN A N 1
ATOM 675 C CA . GLN A 1 83 ? 3.599 2.326 12.506 1.00 81.00 83 GLN A CA 1
ATOM 676 C C . GLN A 1 83 ? 4.124 3.465 11.613 1.00 81.00 83 GLN A C 1
ATOM 678 O O . GLN A 1 83 ? 4.133 4.630 12.012 1.00 81.00 83 GLN A O 1
ATOM 683 N N . SER A 1 84 ? 4.534 3.137 10.387 1.00 86.62 84 SER A N 1
ATOM 684 C CA . SER A 1 84 ? 5.056 4.097 9.425 1.00 86.62 84 SER A CA 1
ATOM 685 C C . SER A 1 84 ? 3.958 4.992 8.859 1.00 86.62 84 SER A C 1
ATOM 687 O O . SER A 1 84 ? 2.795 4.602 8.714 1.00 86.62 84 SER A O 1
ATOM 689 N N . ARG A 1 85 ? 4.356 6.205 8.475 1.00 86.69 85 ARG A N 1
ATOM 690 C CA . ARG A 1 85 ? 3.527 7.159 7.739 1.00 86.69 85 ARG A CA 1
ATOM 691 C C . ARG A 1 85 ? 4.143 7.382 6.368 1.00 86.69 85 ARG A C 1
ATOM 693 O O . ARG A 1 85 ? 5.328 7.687 6.245 1.00 86.69 85 ARG A O 1
ATOM 700 N N . TYR A 1 86 ? 3.317 7.231 5.346 1.00 85.75 86 TYR A N 1
ATOM 701 C CA . TYR A 1 86 ? 3.726 7.247 3.958 1.00 85.75 86 TYR A CA 1
ATOM 702 C C . TYR A 1 86 ? 3.044 8.372 3.199 1.00 85.75 86 TYR A C 1
ATOM 704 O O . TYR A 1 86 ? 1.825 8.557 3.266 1.00 85.75 86 TYR A O 1
ATOM 712 N N . LYS A 1 87 ? 3.824 9.068 2.379 1.00 80.69 87 LYS A N 1
ATOM 713 C CA . LYS A 1 87 ? 3.285 9.931 1.331 1.00 80.69 87 LYS A CA 1
ATOM 714 C C . LYS A 1 87 ? 3.091 9.110 0.069 1.00 80.69 87 LYS A C 1
ATOM 716 O O . LYS A 1 87 ? 3.993 8.384 -0.354 1.00 80.69 87 LYS A O 1
ATOM 721 N N . THR A 1 88 ? 1.912 9.232 -0.538 1.00 69.25 88 THR A N 1
ATOM 722 C CA . THR A 1 88 ? 1.640 8.563 -1.814 1.00 69.25 88 THR A CA 1
ATOM 723 C C . THR A 1 88 ? 2.441 9.253 -2.907 1.00 69.25 88 THR A C 1
ATOM 725 O O . THR A 1 88 ? 2.177 10.413 -3.227 1.00 69.25 88 THR A O 1
ATOM 728 N N . VAL A 1 89 ? 3.408 8.537 -3.478 1.00 64.81 89 VAL A N 1
ATOM 729 C CA . VAL A 1 89 ? 4.221 9.041 -4.588 1.00 64.81 89 VAL A CA 1
ATOM 730 C C . VAL A 1 89 ? 3.534 8.734 -5.894 1.00 64.81 89 VAL A C 1
ATOM 732 O O . VAL A 1 89 ? 3.381 9.624 -6.710 1.00 64.81 89 VAL A O 1
ATOM 735 N N . GLY A 1 90 ? 3.046 7.514 -6.094 1.00 63.81 90 GLY A N 1
ATOM 736 C CA . GLY A 1 90 ? 2.339 7.200 -7.323 1.00 63.81 90 GLY A CA 1
ATOM 737 C C . GLY A 1 90 ? 1.726 5.816 -7.334 1.00 63.81 90 GLY A C 1
ATOM 738 O O . GLY A 1 90 ? 2.180 4.899 -6.652 1.00 63.81 90 GLY A O 1
ATOM 739 N N . LEU A 1 91 ? 0.683 5.679 -8.144 1.00 65.00 91 LEU A N 1
ATOM 740 C CA . LEU A 1 91 ? 0.110 4.394 -8.519 1.00 65.00 91 LEU A CA 1
ATOM 741 C C . LEU A 1 91 ? 0.606 4.053 -9.917 1.00 65.00 91 LEU A C 1
ATOM 743 O O . LEU A 1 91 ? 0.480 4.880 -10.828 1.00 65.00 91 LEU A O 1
ATOM 747 N N . LEU A 1 92 ? 1.161 2.855 -10.088 1.00 64.69 92 LEU A N 1
ATOM 748 C CA . LEU A 1 92 ? 1.496 2.361 -11.414 1.00 64.69 92 LEU A CA 1
ATOM 749 C C . LEU A 1 92 ? 0.200 2.170 -12.193 1.00 64.69 92 LEU A C 1
ATOM 751 O O . LEU A 1 92 ? -0.658 1.382 -11.807 1.00 64.69 92 LEU A O 1
ATOM 755 N N . TYR A 1 93 ? 0.043 2.938 -13.263 1.00 52.94 93 TYR A N 1
ATOM 756 C CA . TYR A 1 93 ? -1.194 2.994 -14.030 1.00 52.94 93 TYR A CA 1
ATOM 757 C C . TYR A 1 93 ? -1.114 2.154 -15.307 1.00 52.94 93 TYR A C 1
ATOM 759 O O . TYR A 1 93 ? -2.091 1.515 -15.698 1.00 52.94 93 TYR A O 1
ATOM 767 N N . SER A 1 94 ? 0.055 2.116 -15.946 1.00 57.31 94 SER A N 1
ATOM 768 C CA . SER A 1 94 ? 0.277 1.334 -17.160 1.00 57.31 94 SER A CA 1
ATOM 769 C C . SER A 1 94 ? 1.734 0.914 -17.306 1.00 57.31 94 SER A C 1
ATOM 771 O O . SER A 1 94 ? 2.651 1.680 -17.012 1.00 57.31 94 SER A O 1
ATOM 773 N N . GLN A 1 95 ? 1.924 -0.304 -17.804 1.00 59.19 95 GLN A N 1
ATOM 774 C CA . GLN A 1 95 ? 3.199 -0.806 -18.299 1.00 59.19 95 GLN A CA 1
ATOM 775 C C . GLN A 1 95 ? 3.167 -0.763 -19.826 1.00 59.19 95 GLN A C 1
ATOM 777 O O . GLN A 1 95 ? 2.250 -1.318 -20.438 1.00 59.19 95 GLN A O 1
ATOM 782 N N . GLU A 1 96 ? 4.173 -0.148 -20.432 1.00 60.22 96 GLU A N 1
ATOM 783 C CA . GLU A 1 96 ? 4.422 -0.230 -21.868 1.00 60.22 96 GLU A CA 1
ATOM 784 C C . GLU A 1 96 ? 5.620 -1.147 -22.113 1.00 60.22 96 GLU A C 1
ATOM 786 O O . GLU A 1 96 ? 6.598 -1.145 -21.364 1.00 60.22 96 GLU A O 1
ATOM 791 N N . VAL A 1 97 ? 5.518 -1.979 -23.147 1.00 60.25 97 VAL A N 1
ATOM 792 C CA . VAL A 1 97 ? 6.608 -2.850 -23.589 1.00 60.25 97 VAL A CA 1
ATOM 793 C C . VAL A 1 97 ? 6.975 -2.427 -25.001 1.00 60.25 97 VAL A C 1
ATOM 795 O O . VAL A 1 97 ? 6.172 -2.554 -25.928 1.00 60.25 97 VAL A O 1
ATOM 798 N N . SER A 1 98 ? 8.176 -1.886 -25.147 1.00 61.97 98 SER A N 1
ATOM 799 C CA . SER A 1 98 ? 8.747 -1.478 -26.423 1.00 61.97 98 SER A CA 1
ATOM 800 C C . SER A 1 98 ? 9.059 -2.693 -27.299 1.00 61.97 98 SER A C 1
ATOM 802 O O . SER A 1 98 ? 9.198 -3.820 -26.822 1.00 61.97 98 SER A O 1
ATOM 804 N N . GLN A 1 99 ? 9.225 -2.470 -28.606 1.00 59.25 99 GLN A N 1
ATOM 805 C CA . GLN A 1 99 ? 9.544 -3.538 -29.567 1.00 59.25 99 GLN A CA 1
ATOM 806 C C . GLN A 1 99 ? 10.897 -4.222 -29.307 1.00 59.25 99 GLN A C 1
ATOM 808 O O . GLN A 1 99 ? 11.101 -5.349 -29.748 1.00 59.25 99 GLN A O 1
ATOM 813 N N . ASP A 1 100 ? 11.806 -3.558 -28.590 1.00 65.62 100 ASP A N 1
ATOM 814 C CA . ASP A 1 100 ? 13.101 -4.096 -28.161 1.00 65.62 100 ASP A CA 1
ATOM 815 C C . ASP A 1 100 ? 13.032 -4.874 -26.832 1.00 65.62 100 ASP A C 1
ATOM 817 O O . ASP A 1 100 ? 14.051 -5.359 -26.344 1.00 65.62 100 ASP A O 1
ATOM 821 N N . GLY A 1 101 ? 11.836 -5.008 -26.251 1.00 57.03 101 GLY A N 1
ATOM 822 C CA . GLY A 1 101 ? 11.607 -5.681 -24.976 1.00 57.03 101 GLY A CA 1
ATOM 823 C C . GLY A 1 101 ? 11.848 -4.806 -23.746 1.00 57.03 101 GLY A C 1
ATOM 824 O O . GLY A 1 101 ? 11.657 -5.289 -22.629 1.00 57.03 101 GLY A O 1
ATOM 825 N N . SER A 1 102 ? 12.224 -3.531 -23.910 1.00 58.12 102 SER A N 1
ATOM 826 C CA . SER A 1 102 ? 12.305 -2.601 -22.782 1.00 58.12 102 SER A CA 1
ATOM 827 C C . SER A 1 102 ? 10.914 -2.344 -22.190 1.00 58.12 102 SER A C 1
ATOM 829 O O . SER A 1 102 ? 9.927 -2.194 -22.914 1.00 58.12 102 SER A O 1
ATOM 831 N N . LYS A 1 103 ? 10.828 -2.334 -20.856 1.00 57.72 103 LYS A N 1
ATOM 832 C CA . LYS A 1 103 ? 9.593 -2.068 -20.107 1.00 57.72 103 LYS A CA 1
ATOM 833 C C . LYS A 1 103 ? 9.655 -0.644 -19.543 1.00 57.72 103 LYS A C 1
ATOM 835 O O . LYS A 1 103 ? 10.628 -0.310 -18.870 1.00 57.72 103 LYS A O 1
ATOM 840 N N . SER A 1 104 ? 8.628 0.170 -19.771 1.00 58.03 104 SER A N 1
ATOM 841 C CA . SER A 1 104 ? 8.445 1.479 -19.128 1.00 58.03 104 SER A CA 1
ATOM 842 C C . SER A 1 104 ? 7.187 1.480 -18.258 1.00 58.03 104 SER A C 1
ATOM 844 O O . SER A 1 104 ? 6.182 0.839 -18.573 1.00 58.03 104 SER A O 1
ATOM 846 N N . TYR A 1 105 ? 7.260 2.184 -17.127 1.00 61.22 105 TYR A N 1
ATOM 847 C CA . TYR A 1 105 ? 6.236 2.175 -16.084 1.00 61.22 105 TYR A CA 1
ATOM 848 C C . TYR A 1 105 ? 5.781 3.599 -15.801 1.00 61.22 105 TYR A C 1
ATOM 850 O O . TYR A 1 105 ? 6.572 4.436 -15.368 1.00 61.22 105 TYR A O 1
ATOM 858 N N . HIS A 1 106 ? 4.502 3.868 -16.053 1.00 53.06 106 HIS A N 1
ATOM 859 C CA . HIS A 1 106 ? 3.926 5.203 -15.911 1.00 53.06 106 HIS A CA 1
ATOM 860 C C . HIS A 1 106 ? 3.177 5.323 -14.585 1.00 53.06 106 HIS A C 1
ATOM 862 O O . HIS A 1 106 ? 2.224 4.579 -14.326 1.00 53.06 106 HIS A O 1
ATOM 868 N N . PHE A 1 107 ? 3.598 6.273 -13.750 1.00 58.66 107 PHE A N 1
ATOM 869 C CA . PHE A 1 107 ? 3.018 6.523 -12.433 1.00 58.66 107 PHE A CA 1
ATOM 870 C C . PHE A 1 107 ? 2.139 7.761 -12.452 1.00 58.66 107 PHE A C 1
ATOM 872 O O . PHE A 1 107 ? 2.558 8.833 -12.884 1.00 58.66 107 PHE A O 1
ATOM 879 N N . LYS A 1 108 ? 0.932 7.641 -11.899 1.00 52.41 108 LYS A N 1
ATOM 880 C CA . LYS A 1 108 ? 0.113 8.811 -11.594 1.00 52.41 108 LYS A CA 1
ATOM 881 C C . LYS A 1 108 ? 0.421 9.266 -10.173 1.00 52.41 108 LYS A C 1
ATOM 883 O O . LYS A 1 108 ? 0.011 8.596 -9.223 1.00 52.41 108 LYS A O 1
ATOM 888 N N . THR A 1 109 ? 1.138 10.379 -10.029 1.00 56.78 109 THR A N 1
ATOM 889 C CA . THR A 1 109 ? 1.332 11.030 -8.724 1.00 56.78 109 THR A CA 1
ATOM 890 C C . THR A 1 109 ? 0.167 11.969 -8.411 1.00 56.78 109 THR A C 1
ATOM 892 O O . THR A 1 109 ? -0.672 12.263 -9.269 1.00 56.78 109 THR A O 1
ATOM 895 N N . SER A 1 110 ? 0.088 12.433 -7.164 1.00 53.22 110 SER A N 1
ATOM 896 C CA . SER A 1 110 ? -0.994 13.299 -6.699 1.00 53.22 110 SER A CA 1
ATOM 897 C C . SER A 1 110 ? -1.032 14.664 -7.396 1.00 53.22 110 SER A C 1
ATOM 899 O O . SER A 1 110 ? -2.116 15.246 -7.434 1.00 53.22 110 SER A O 1
ATOM 901 N N . GLN A 1 111 ? 0.077 15.170 -7.971 1.00 46.88 111 GLN A N 1
ATOM 902 C CA . GLN A 1 111 ? 0.112 16.507 -8.599 1.00 46.88 111 GLN A CA 1
ATOM 903 C C . GLN A 1 111 ? 1.082 16.706 -9.793 1.00 46.88 111 GLN A C 1
ATOM 905 O O . GLN A 1 111 ? 1.010 17.763 -10.418 1.00 46.88 111 GLN A O 1
ATOM 910 N N . GLN A 1 112 ? 1.952 15.751 -10.163 1.00 46.97 112 GLN A N 1
ATOM 911 C CA . GLN A 1 112 ? 2.895 15.874 -11.303 1.00 46.97 112 GLN A CA 1
ATOM 912 C C . GLN A 1 112 ? 3.181 14.517 -11.985 1.00 46.97 112 GLN A C 1
ATOM 914 O O . GLN A 1 112 ? 3.257 13.494 -11.320 1.00 46.97 112 GLN A O 1
ATOM 919 N N . GLU A 1 113 ? 3.359 14.450 -13.304 1.00 47.50 113 GLU A N 1
ATOM 920 C CA . GLU A 1 113 ? 3.926 13.233 -13.914 1.00 47.50 113 GLU A CA 1
ATOM 921 C C . GLU A 1 113 ? 5.428 13.179 -13.594 1.00 47.50 113 GLU A C 1
ATOM 923 O O . GLU A 1 113 ? 6.205 13.980 -14.109 1.00 47.50 113 GLU A O 1
ATOM 928 N N . GLU A 1 114 ? 5.837 12.261 -12.715 1.00 49.31 114 GLU A N 1
ATOM 929 C CA . GLU A 1 114 ? 7.249 11.958 -12.467 1.00 49.31 114 GLU A CA 1
ATOM 930 C C . GLU A 1 114 ? 7.609 10.611 -13.101 1.00 49.31 114 GLU A C 1
ATOM 932 O O . GLU A 1 114 ? 6.933 9.603 -12.886 1.00 49.31 114 GLU A O 1
ATOM 937 N N . ASN A 1 115 ? 8.710 10.583 -13.857 1.00 50.25 115 ASN A N 1
ATOM 938 C CA . ASN A 1 115 ? 9.328 9.333 -14.290 1.00 50.25 115 ASN A CA 1
ATOM 939 C C . ASN A 1 115 ? 10.075 8.717 -13.101 1.00 50.25 115 ASN A C 1
ATOM 941 O O . ASN A 1 115 ? 11.113 9.231 -12.683 1.00 50.25 115 ASN A O 1
ATOM 945 N N . ILE A 1 116 ? 9.549 7.619 -12.561 1.00 53.75 116 ILE A N 1
ATOM 946 C CA . ILE A 1 116 ? 10.169 6.875 -11.462 1.00 53.75 116 ILE A CA 1
ATOM 947 C C . ILE A 1 116 ? 10.937 5.692 -12.058 1.00 53.75 116 ILE A C 1
ATOM 949 O O . ILE A 1 116 ? 10.334 4.786 -12.631 1.00 53.75 116 ILE A O 1
ATOM 953 N N . ASP A 1 117 ? 12.264 5.689 -11.913 1.00 54.56 117 ASP A N 1
ATOM 954 C CA . ASP A 1 117 ? 13.080 4.524 -12.261 1.00 54.56 117 ASP A CA 1
ATOM 955 C C . ASP A 1 117 ? 12.886 3.431 -11.205 1.00 54.56 117 ASP A C 1
ATOM 957 O O . ASP A 1 117 ? 13.276 3.584 -10.045 1.00 54.56 117 ASP A O 1
ATOM 961 N N . LEU A 1 118 ? 12.247 2.338 -11.617 1.00 53.03 118 LEU A N 1
ATOM 962 C CA . LEU A 1 118 ? 12.012 1.169 -10.782 1.00 53.03 118 LEU A CA 1
ATOM 963 C C . LEU A 1 118 ? 12.916 -0.009 -11.123 1.00 53.03 118 LEU A C 1
ATOM 965 O O . LEU A 1 118 ? 12.692 -1.079 -10.572 1.00 53.03 118 LEU A O 1
ATOM 969 N N . THR A 1 119 ? 13.921 0.144 -11.989 1.00 54.03 119 THR A N 1
ATOM 970 C CA . THR A 1 119 ? 14.720 -0.978 -12.517 1.00 54.03 119 THR A CA 1
ATOM 971 C C . THR A 1 119 ? 15.245 -1.909 -11.417 1.00 54.03 119 THR A C 1
ATOM 973 O O . THR A 1 119 ? 15.194 -3.125 -11.569 1.00 54.03 119 THR A O 1
ATOM 976 N N . SER A 1 120 ? 15.642 -1.362 -10.263 1.00 48.09 120 SER A N 1
ATOM 977 C CA . SER A 1 120 ? 16.092 -2.134 -9.093 1.00 48.09 120 SER A CA 1
ATOM 978 C C . SER A 1 120 ? 15.002 -2.957 -8.395 1.00 48.09 120 SER A C 1
ATOM 980 O O . SER A 1 120 ? 15.318 -3.907 -7.688 1.00 48.09 120 SER A O 1
ATOM 982 N N . PHE A 1 121 ? 13.735 -2.587 -8.563 1.00 47.25 121 PHE A N 1
ATOM 983 C CA . PHE A 1 121 ? 12.570 -3.234 -7.959 1.00 47.25 121 PHE A CA 1
ATOM 984 C C . PHE A 1 121 ? 11.857 -4.185 -8.930 1.00 47.25 121 PHE A C 1
ATOM 986 O O . PHE A 1 121 ? 11.081 -5.025 -8.496 1.00 47.25 121 PHE A O 1
ATOM 993 N N . LEU A 1 122 ? 12.121 -4.090 -10.238 1.00 54.47 122 LEU A N 1
ATOM 994 C CA . LEU A 1 122 ? 11.459 -4.920 -11.253 1.00 54.47 122 LEU A CA 1
ATOM 995 C C . LEU A 1 122 ? 11.799 -6.404 -11.158 1.00 54.47 122 LEU A C 1
ATOM 997 O O . LEU A 1 122 ? 10.970 -7.219 -11.543 1.00 54.47 122 LEU A O 1
ATOM 1001 N N . HIS A 1 123 ? 12.972 -6.746 -10.622 1.00 53.38 123 HIS A N 1
ATOM 1002 C CA . HIS A 1 123 ? 13.381 -8.137 -10.431 1.00 53.38 123 HIS A CA 1
ATOM 1003 C C . HIS A 1 123 ? 12.476 -8.904 -9.459 1.00 53.38 123 HIS A C 1
ATOM 1005 O O . HIS A 1 123 ? 12.330 -10.110 -9.618 1.00 53.38 123 HIS A O 1
ATOM 1011 N N . TYR A 1 124 ? 11.839 -8.216 -8.505 1.00 48.69 124 TYR A N 1
ATOM 1012 C CA . TYR A 1 124 ? 10.822 -8.816 -7.631 1.00 48.69 124 TYR A CA 1
ATOM 1013 C C . TYR A 1 124 ? 9.546 -9.146 -8.421 1.00 48.69 124 TYR A C 1
ATOM 1015 O O . TYR A 1 124 ? 8.874 -10.138 -8.198 1.00 48.69 124 TYR A O 1
ATOM 1023 N N . PHE A 1 125 ? 9.267 -8.379 -9.472 1.00 51.62 125 PHE A N 1
ATOM 1024 C CA . PHE A 1 125 ? 8.043 -8.490 -10.255 1.00 51.62 125 PHE A CA 1
ATOM 1025 C C . PHE A 1 125 ? 8.183 -9.349 -11.526 1.00 51.62 125 PHE A C 1
ATOM 1027 O O . PHE A 1 125 ? 7.239 -9.431 -12.306 1.00 51.62 125 PHE A O 1
ATOM 1034 N N . ASP A 1 126 ? 9.324 -9.991 -11.793 1.00 46.16 126 ASP A N 1
ATOM 1035 C CA . ASP A 1 126 ? 9.547 -10.709 -13.062 1.00 46.16 126 ASP A CA 1
ATOM 1036 C C . ASP A 1 126 ? 8.730 -12.018 -13.220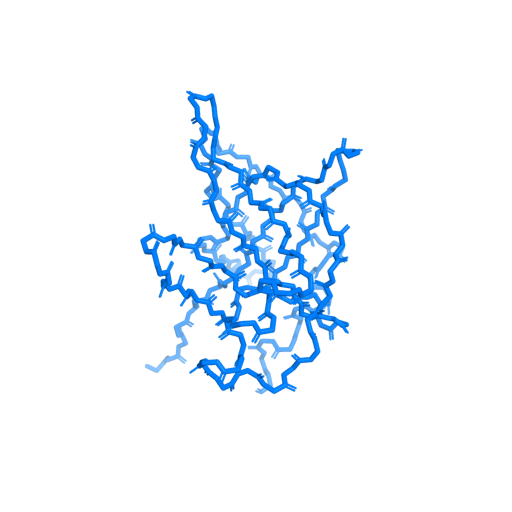 1.00 46.16 126 ASP A C 1
ATOM 1038 O O . ASP A 1 126 ? 8.679 -12.572 -14.321 1.00 46.16 126 ASP A O 1
ATOM 1042 N N . ASP A 1 127 ? 7.963 -12.436 -12.206 1.00 45.59 127 ASP A N 1
ATOM 1043 C CA . ASP A 1 127 ? 7.026 -13.575 -12.269 1.00 45.59 127 ASP A CA 1
ATOM 1044 C C . ASP A 1 127 ? 5.698 -13.282 -13.007 1.00 45.59 127 ASP A C 1
ATOM 1046 O O . ASP A 1 127 ? 4.785 -14.107 -13.032 1.00 45.59 127 ASP A O 1
ATOM 1050 N N . PHE A 1 128 ? 5.564 -12.135 -13.683 1.00 44.50 128 PHE A N 1
ATOM 1051 C CA . PHE A 1 128 ? 4.361 -11.791 -14.461 1.00 44.50 128 PHE A CA 1
ATOM 1052 C C . PHE A 1 128 ? 4.137 -12.629 -15.741 1.00 44.50 128 PHE A C 1
ATOM 1054 O O . PHE A 1 128 ? 3.143 -12.402 -16.432 1.00 44.50 128 PHE A O 1
ATOM 1061 N N . ASN A 1 129 ? 5.020 -13.580 -16.072 1.00 34.31 129 ASN A N 1
ATOM 1062 C CA . ASN A 1 129 ? 4.966 -14.348 -17.327 1.00 34.31 129 ASN A CA 1
ATOM 1063 C C . ASN A 1 129 ? 5.080 -15.881 -17.182 1.00 34.31 12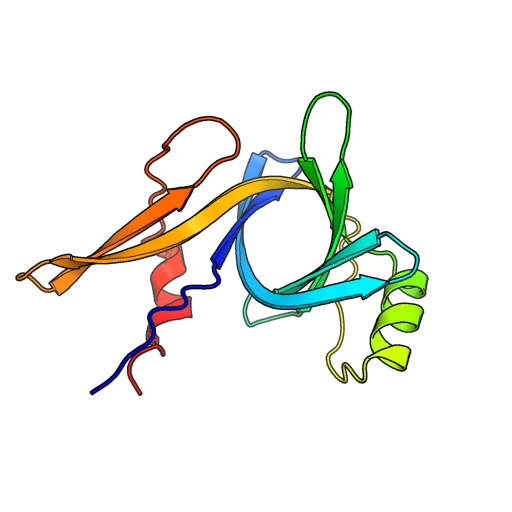9 ASN A C 1
ATOM 1065 O O . ASN A 1 129 ? 5.356 -16.542 -18.187 1.00 34.31 129 ASN A O 1
ATOM 1069 N N . SER A 1 130 ? 4.857 -16.451 -15.993 1.00 33.53 130 SER A N 1
ATOM 1070 C CA . SER A 1 130 ? 4.755 -17.917 -15.834 1.00 33.53 130 SER A CA 1
ATOM 1071 C C . SER A 1 130 ? 3.317 -18.414 -15.957 1.00 33.53 130 SER A C 1
ATOM 1073 O O . SER A 1 130 ? 2.464 -17.932 -15.179 1.00 33.53 130 SER A O 1
#

Foldseek 3Di:
DDDDPPFQWWWWAWPVRDIDIWGFPDWDADPNWIWTWTDLPVFIFIWTWDDDPVATKTFTDDPVVCCVRCVVVVPPGDHDRPRIIIGGAFTFDDWDQDPVRDIATWTDGPPDGDRDDCVVSCVSVPVPPD

Sequence (130 aa):
MGSHNKVNLLVLIDEWLIRKVFRIDRYISYKNCFFILVTDEESFELLRLECSQESNELVSLSAEEAEEITSLIGIEQDINHTQSRYKTVGLLYSQEVSQDGSKSYHFKTSQQEENIDLTSFLHYFDDFNS

Radius of gyration: 15.61 Å; chains: 1; bounding box: 32×37×47 Å